Protein AF-A0A8I0L5Z3-F1 (afdb_monomer_lite)

Radius of gyration: 14.67 Å; chains: 1; bounding box: 37×34×39 Å

Foldseek 3Di:
DPPPPVPPPDWDQQVVLVVVQVVVLVVLCVVCPQQEEEAEAEPDRGDTDHHCPVVVVSVCCSPPVCPPDDGRRYHYWHWDDDPNDIDTDD

pLDDT: mean 89.01, std 14.94, range [36.66, 98.56]

Sequence (90 aa):
ANMNSLADRRVIPFEKEMEHVESYLYIEMLRKGDLLKVEYNLEITDFNIPPLTVQTLVENAVKHGMKGKEGVGIISIRTYLKNNTIYVIV

InterPro domains:
  IPR036890 Histidine kinase/HSP90-like ATPase superfamily [G3DSA:3.30.565.10] (15-90)
  IPR036890 Histidine kinase/HSP90-like ATPase superfamily [SSF55874] (12-90)
  IPR050640 Bacterial two-component sensor kinase systems [PTHR34220] (7-90)

Secondary structure (DSSP, 8-state):
----GGG----EEHHHHHHHHHHHHHHHHHHHGGGEEEEEEES---SEE-TTHHHHHHHHIIIIITTT--S-EEEEEEEEEETTEEEEE-

Organism: NCBI:txid611301

Structure (mmCIF, N/CA/C/O backbone):
data_AF-A0A8I0L5Z3-F1
#
_entry.id   AF-A0A8I0L5Z3-F1
#
loop_
_atom_site.group_PDB
_atom_site.id
_atom_site.type_symbol
_atom_site.label_atom_id
_atom_site.label_alt_id
_atom_site.label_comp_id
_atom_site.label_asym_id
_atom_site.label_entity_id
_atom_site.label_seq_id
_atom_site.pdbx_PDB_ins_code
_atom_site.Cartn_x
_atom_site.Cartn_y
_atom_site.Cartn_z
_atom_site.occupancy
_atom_site.B_iso_or_equiv
_atom_site.auth_seq_id
_atom_site.auth_comp_id
_atom_site.auth_asym_id
_atom_site.auth_atom_id
_atom_site.pdbx_PDB_model_num
ATOM 1 N N . ALA A 1 1 ? 10.561 -26.616 11.514 1.00 42.97 1 ALA A N 1
ATOM 2 C CA . ALA A 1 1 ? 9.604 -26.092 12.504 1.00 42.97 1 ALA A CA 1
ATOM 3 C C . ALA A 1 1 ? 9.628 -24.575 12.430 1.00 42.97 1 ALA A C 1
ATOM 5 O O . ALA A 1 1 ? 10.682 -24.012 12.674 1.00 42.97 1 ALA A O 1
ATOM 6 N N . ASN A 1 2 ? 8.540 -23.961 11.959 1.00 36.66 2 ASN A N 1
ATOM 7 C CA . ASN A 1 2 ? 8.058 -22.617 12.327 1.00 36.66 2 ASN A CA 1
ATOM 8 C C . ASN A 1 2 ? 6.893 -22.249 11.399 1.00 36.66 2 ASN A C 1
ATOM 10 O O . ASN A 1 2 ? 6.931 -21.290 10.643 1.00 36.66 2 ASN A O 1
ATOM 14 N N . MET A 1 3 ? 5.847 -23.073 11.472 1.00 51.69 3 MET A N 1
ATOM 15 C CA . MET A 1 3 ? 4.518 -22.813 10.916 1.00 51.69 3 MET A CA 1
ATOM 16 C C . MET A 1 3 ? 3.589 -22.348 12.059 1.00 51.69 3 MET A C 1
ATOM 18 O O . MET A 1 3 ? 2.445 -22.766 12.148 1.00 51.69 3 MET A O 1
ATOM 22 N N . ASN A 1 4 ? 4.120 -21.535 12.985 1.00 46.47 4 ASN A N 1
ATOM 23 C CA . ASN A 1 4 ? 3.399 -21.026 14.164 1.00 46.47 4 ASN A CA 1
ATOM 24 C C . ASN A 1 4 ? 3.013 -19.540 14.050 1.00 46.47 4 ASN A C 1
ATOM 26 O O . ASN A 1 4 ? 2.361 -19.020 14.948 1.00 46.47 4 ASN A O 1
ATOM 30 N N . SER A 1 5 ? 3.360 -18.842 12.963 1.00 47.62 5 SER A N 1
ATOM 31 C CA . SER A 1 5 ? 2.962 -17.436 12.768 1.00 47.62 5 SER A CA 1
ATOM 32 C C . SER A 1 5 ? 1.530 -17.260 12.246 1.00 47.62 5 SER A C 1
ATOM 34 O O . SER A 1 5 ? 1.009 -16.153 12.277 1.00 47.62 5 SER A O 1
ATOM 36 N N . LEU A 1 6 ? 0.854 -18.340 11.834 1.00 52.62 6 LEU A N 1
ATOM 37 C CA . LEU A 1 6 ? -0.549 -18.313 11.386 1.00 52.62 6 LEU A CA 1
ATOM 38 C C . LEU A 1 6 ? -1.553 -18.058 12.528 1.00 52.62 6 LEU A C 1
ATOM 40 O O . LEU A 1 6 ? -2.735 -17.847 12.270 1.00 52.62 6 LEU A O 1
ATOM 44 N N . ALA A 1 7 ? -1.103 -18.088 13.786 1.00 49.41 7 ALA A N 1
ATOM 45 C CA . ALA A 1 7 ? -1.952 -17.917 14.965 1.00 49.41 7 ALA A CA 1
ATOM 46 C C . ALA A 1 7 ? -1.853 -16.525 15.601 1.00 49.41 7 ALA A C 1
ATOM 48 O O . ALA A 1 7 ? -2.525 -16.263 16.601 1.00 49.41 7 ALA A O 1
ATOM 49 N N . ASP A 1 8 ? -1.041 -15.627 15.046 1.00 53.66 8 ASP A N 1
ATOM 50 C CA . ASP A 1 8 ? -0.932 -14.285 15.587 1.00 53.66 8 ASP A CA 1
ATOM 51 C C . ASP A 1 8 ? -1.969 -13.374 14.925 1.00 53.66 8 ASP A C 1
ATOM 53 O O . ASP A 1 8 ? -1.739 -12.783 13.874 1.00 53.66 8 ASP A O 1
ATOM 57 N N . ARG A 1 9 ? -3.151 -13.263 15.544 1.00 59.78 9 ARG A N 1
ATOM 58 C CA . ARG A 1 9 ? -4.236 -12.344 15.138 1.00 59.78 9 ARG A CA 1
ATOM 59 C C . ARG A 1 9 ? -3.875 -10.861 15.347 1.00 59.78 9 ARG A C 1
ATOM 61 O O . ARG A 1 9 ? -4.759 -10.030 15.551 1.00 59.78 9 ARG A O 1
ATOM 68 N N . ARG A 1 10 ? -2.587 -10.519 15.363 1.00 83.25 10 ARG A N 1
ATOM 69 C CA . ARG A 1 10 ? -2.106 -9.152 15.531 1.00 83.25 10 ARG A CA 1
ATOM 70 C C . ARG A 1 10 ? -2.288 -8.409 14.218 1.00 83.25 10 ARG A C 1
ATOM 72 O O . ARG A 1 10 ? -1.443 -8.454 13.334 1.00 83.25 10 ARG A O 1
ATOM 79 N N . VAL A 1 11 ? -3.437 -7.755 14.108 1.00 93.69 11 VAL A N 1
ATOM 80 C CA . VAL A 1 11 ? -3.668 -6.725 13.101 1.00 93.69 11 VAL A CA 1
ATOM 81 C C . VAL A 1 11 ? -2.793 -5.508 13.410 1.00 93.69 11 VAL A C 1
ATOM 83 O O . VAL A 1 11 ? -2.494 -5.227 14.573 1.00 93.69 11 VAL A O 1
ATOM 86 N N . ILE A 1 12 ? -2.373 -4.804 12.367 1.00 95.31 12 ILE A N 1
ATOM 87 C CA . ILE A 1 12 ? -1.625 -3.549 12.456 1.00 95.31 12 ILE A CA 1
ATOM 88 C C . ILE A 1 12 ? -2.452 -2.419 11.836 1.00 95.31 12 ILE A C 1
ATOM 90 O O . ILE A 1 12 ? -3.303 -2.712 10.990 1.00 95.31 12 ILE A O 1
ATOM 94 N N . PRO A 1 13 ? -2.209 -1.150 12.209 1.00 97.50 13 PRO A N 1
ATOM 95 C CA . PRO A 1 13 ? -2.801 -0.021 11.503 1.00 97.50 13 PRO A CA 1
ATOM 96 C C . PRO A 1 13 ? -2.474 -0.100 10.012 1.00 97.50 13 PRO A C 1
ATOM 98 O O . PRO A 1 13 ? -1.329 -0.378 9.649 1.00 97.50 13 PRO A O 1
ATOM 101 N N . PHE A 1 14 ? -3.464 0.145 9.155 1.00 97.81 14 PHE A N 1
ATOM 102 C CA . PHE A 1 14 ? -3.286 0.146 7.703 1.00 97.81 14 PHE A CA 1
ATOM 103 C C . PHE A 1 14 ? -2.178 1.109 7.267 1.00 97.81 14 PHE A C 1
ATOM 105 O O . PHE A 1 14 ? -1.391 0.774 6.391 1.00 97.81 14 PHE A O 1
ATOM 112 N N . GLU A 1 15 ? -2.044 2.251 7.938 1.00 97.69 15 GLU A N 1
ATOM 113 C CA . GLU A 1 15 ? -0.962 3.212 7.698 1.00 97.69 15 GLU A CA 1
ATOM 114 C C . GLU A 1 15 ? 0.425 2.574 7.850 1.00 97.69 15 GLU A C 1
ATOM 116 O O . GLU A 1 15 ? 1.291 2.772 7.005 1.00 97.69 15 GLU A O 1
ATOM 121 N N . LYS A 1 16 ? 0.612 1.706 8.851 1.00 97.25 16 LYS A N 1
ATOM 122 C CA . LYS A 1 16 ? 1.875 0.985 9.052 1.00 97.25 16 LYS A CA 1
ATOM 123 C C . LYS A 1 16 ? 2.138 -0.059 7.964 1.00 97.25 16 LYS A C 1
ATOM 125 O O . LYS A 1 16 ? 3.279 -0.258 7.559 1.00 97.25 16 LYS A O 1
ATOM 130 N N . GLU A 1 17 ? 1.098 -0.742 7.489 1.00 97.12 17 GLU A N 1
ATOM 131 C CA . GLU A 1 17 ? 1.219 -1.618 6.314 1.00 97.12 17 GLU A CA 1
ATOM 132 C C . GLU A 1 17 ? 1.605 -0.793 5.071 1.00 97.12 17 GLU A C 1
ATOM 134 O O . GLU A 1 17 ? 2.479 -1.203 4.304 1.00 97.12 17 GLU A O 1
ATOM 139 N N . MET A 1 18 ? 1.011 0.392 4.897 1.00 98.19 18 MET A N 1
ATOM 140 C CA . MET A 1 18 ? 1.308 1.288 3.779 1.00 98.19 18 MET A CA 1
ATOM 141 C C . MET A 1 18 ? 2.728 1.854 3.822 1.00 98.19 18 MET A C 1
ATOM 143 O O . MET A 1 18 ? 3.358 1.901 2.772 1.00 98.19 18 MET A O 1
ATOM 147 N N . GLU A 1 19 ? 3.292 2.169 4.992 1.00 98.06 19 GLU A N 1
ATOM 148 C CA . GLU A 1 19 ? 4.709 2.564 5.119 1.00 98.06 19 GLU A CA 1
ATOM 149 C C . GLU A 1 19 ? 5.655 1.515 4.498 1.00 98.06 19 GLU A C 1
ATOM 151 O O . GLU A 1 19 ? 6.624 1.847 3.801 1.00 98.06 19 GLU A O 1
ATOM 156 N N . HIS A 1 20 ? 5.368 0.227 4.715 1.00 97.38 20 HIS A N 1
ATOM 157 C CA . HIS A 1 20 ? 6.139 -0.874 4.136 1.00 97.38 20 HIS A CA 1
ATOM 158 C C . HIS A 1 20 ? 5.922 -0.994 2.621 1.00 97.38 20 HIS A C 1
ATOM 160 O O . HIS A 1 20 ? 6.889 -1.152 1.868 1.00 97.38 20 HIS A O 1
ATOM 166 N N . VAL A 1 21 ? 4.672 -0.874 2.168 1.00 98.06 21 VAL A N 1
ATOM 167 C CA . VAL A 1 21 ? 4.295 -0.902 0.746 1.00 98.06 21 VAL A CA 1
ATOM 168 C C . VAL A 1 21 ? 4.950 0.238 -0.033 1.00 98.06 21 VAL A C 1
ATOM 170 O O . VAL A 1 21 ? 5.541 0.001 -1.086 1.00 98.06 21 VAL A O 1
ATOM 173 N N . GLU A 1 22 ? 4.887 1.460 0.488 1.00 97.94 22 GLU A N 1
ATOM 174 C CA . GLU A 1 22 ? 5.468 2.656 -0.122 1.00 97.94 22 GLU A CA 1
ATOM 175 C C . GLU A 1 22 ? 6.989 2.539 -0.222 1.00 97.94 22 GLU A C 1
ATOM 177 O O . GLU A 1 22 ? 7.559 2.800 -1.282 1.00 97.94 22 GLU A O 1
ATOM 182 N N . SER A 1 23 ? 7.646 2.055 0.838 1.00 97.88 23 SER A N 1
ATOM 183 C CA . SER A 1 23 ? 9.094 1.806 0.840 1.00 97.88 23 SER A CA 1
ATOM 184 C C . SER A 1 23 ? 9.505 0.797 -0.238 1.00 97.88 23 SER A C 1
ATOM 186 O O . SER A 1 23 ? 10.481 1.009 -0.962 1.00 97.88 23 SER A O 1
ATOM 188 N N . TYR A 1 24 ? 8.750 -0.297 -0.377 1.00 97.12 24 TYR A N 1
ATOM 189 C CA . TYR A 1 24 ? 8.977 -1.297 -1.419 1.00 97.12 24 TYR A CA 1
ATOM 190 C C . TYR A 1 24 ? 8.781 -0.713 -2.825 1.00 97.12 24 TYR A C 1
ATOM 192 O O . TYR A 1 24 ? 9.653 -0.857 -3.689 1.00 97.12 24 TYR A O 1
ATOM 200 N N . LEU A 1 25 ? 7.658 -0.027 -3.052 1.00 96.38 25 LEU A N 1
ATOM 201 C CA . LEU A 1 25 ? 7.323 0.567 -4.343 1.00 96.38 25 LEU A CA 1
ATOM 202 C C . LEU A 1 25 ? 8.325 1.643 -4.754 1.00 96.38 25 LEU A C 1
ATOM 204 O O . LEU A 1 25 ? 8.711 1.679 -5.919 1.00 96.38 25 LEU A O 1
ATOM 208 N N . TYR A 1 26 ? 8.816 2.448 -3.813 1.00 96.44 26 TYR A N 1
ATOM 209 C CA . TYR A 1 26 ? 9.859 3.436 -4.068 1.00 96.44 26 TYR A CA 1
ATOM 210 C C . TYR A 1 26 ? 11.135 2.790 -4.629 1.00 96.44 26 TYR A C 1
ATOM 212 O O . TYR A 1 26 ? 11.655 3.220 -5.661 1.00 96.44 26 TYR A O 1
ATOM 220 N N . ILE A 1 27 ? 11.609 1.701 -4.012 1.00 96.44 27 ILE A N 1
ATOM 221 C CA . ILE A 1 27 ? 12.782 0.956 -4.498 1.00 96.44 27 ILE A CA 1
ATOM 222 C C . ILE A 1 27 ? 12.517 0.368 -5.890 1.00 96.44 27 ILE A C 1
ATOM 224 O O . ILE A 1 27 ? 13.383 0.411 -6.767 1.00 96.44 27 ILE A O 1
ATOM 228 N N . GLU A 1 28 ? 11.330 -0.189 -6.121 1.00 95.25 28 GLU A N 1
ATOM 229 C CA . GLU A 1 28 ? 10.986 -0.784 -7.414 1.00 95.25 28 GLU A CA 1
ATOM 230 C C . GLU A 1 28 ? 10.817 0.259 -8.525 1.00 95.25 28 GLU A C 1
ATOM 232 O O . GLU A 1 28 ? 11.232 -0.003 -9.656 1.00 95.25 28 GLU A O 1
ATOM 237 N N . MET A 1 29 ? 10.299 1.449 -8.210 1.00 93.62 29 MET A N 1
ATOM 238 C CA . MET A 1 29 ? 10.243 2.588 -9.130 1.00 93.62 29 MET A CA 1
ATOM 239 C C . MET A 1 29 ? 11.648 3.042 -9.527 1.00 93.62 29 MET A C 1
ATOM 241 O O . MET A 1 29 ? 11.913 3.203 -10.714 1.00 93.62 29 MET A O 1
ATOM 245 N N . LEU A 1 30 ? 12.592 3.142 -8.583 1.00 94.56 30 LEU A N 1
ATOM 246 C CA . LEU A 1 30 ? 13.991 3.458 -8.908 1.00 94.56 30 LEU A CA 1
ATOM 247 C C . LEU A 1 30 ? 14.625 2.420 -9.848 1.00 94.56 30 LEU A C 1
ATOM 249 O O . LEU A 1 30 ? 15.407 2.769 -10.728 1.00 94.56 30 LEU A O 1
ATOM 253 N N . ARG A 1 31 ? 14.286 1.138 -9.679 1.00 92.62 31 ARG A N 1
ATOM 254 C CA . ARG A 1 31 ? 14.832 0.043 -10.499 1.00 92.62 31 ARG A CA 1
ATOM 255 C C . ARG A 1 31 ? 14.205 -0.043 -11.889 1.00 92.62 31 ARG A C 1
ATOM 257 O O . ARG A 1 31 ? 14.874 -0.492 -12.816 1.00 92.62 31 ARG A O 1
ATOM 264 N N . LYS A 1 32 ? 12.926 0.315 -12.025 1.00 89.00 32 LYS A N 1
ATOM 265 C CA . LYS A 1 32 ? 12.162 0.234 -13.284 1.00 89.00 32 LYS A CA 1
ATOM 266 C C . LYS A 1 32 ? 12.097 1.563 -14.040 1.00 89.00 32 LYS A C 1
ATOM 268 O O . LYS A 1 32 ? 11.708 1.561 -15.206 1.00 89.00 32 LYS A O 1
ATOM 273 N N . GLY A 1 33 ? 12.493 2.667 -13.408 1.00 87.62 33 GLY A N 1
ATOM 274 C CA . GLY A 1 33 ? 12.402 4.011 -13.970 1.00 87.62 33 GLY A CA 1
ATOM 275 C C . GLY A 1 33 ? 10.961 4.366 -14.334 1.00 87.62 33 GLY A C 1
ATOM 276 O O . GLY A 1 33 ? 10.019 4.006 -13.629 1.00 87.62 33 GLY A O 1
ATOM 277 N N . ASP A 1 34 ? 10.783 4.998 -15.491 1.00 86.19 34 ASP A N 1
ATOM 278 C CA . ASP A 1 34 ? 9.480 5.479 -15.972 1.00 86.19 34 ASP A CA 1
ATOM 279 C C . ASP A 1 34 ? 8.497 4.365 -16.384 1.00 86.19 34 ASP 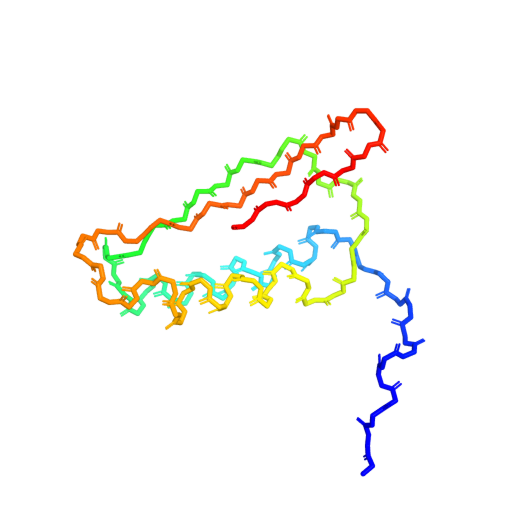A C 1
ATOM 281 O O . ASP A 1 34 ? 7.369 4.647 -16.795 1.00 86.19 34 ASP A O 1
ATOM 285 N N . LEU A 1 35 ? 8.900 3.093 -16.279 1.00 89.00 35 LEU A N 1
ATOM 286 C CA . LEU A 1 35 ? 8.066 1.934 -16.613 1.00 89.00 35 LEU A CA 1
ATOM 287 C C . LEU A 1 35 ? 7.112 1.521 -15.485 1.00 89.00 35 LEU A C 1
ATOM 289 O O . LEU A 1 35 ? 6.261 0.659 -15.709 1.00 89.00 35 LEU A O 1
ATOM 293 N N . LEU A 1 36 ? 7.234 2.117 -14.295 1.00 91.31 36 LEU A N 1
ATOM 294 C CA . LEU A 1 36 ? 6.352 1.865 -13.158 1.00 91.31 36 LEU A CA 1
ATOM 295 C C . LEU A 1 36 ? 5.805 3.175 -12.589 1.00 91.31 36 LEU A C 1
ATOM 297 O O . LEU A 1 36 ? 6.559 4.051 -12.174 1.00 91.31 36 LEU A O 1
ATOM 301 N N . LYS A 1 37 ? 4.480 3.269 -12.507 1.00 92.88 37 LYS A N 1
ATOM 302 C CA . LYS A 1 37 ? 3.754 4.330 -11.809 1.00 92.88 37 LYS A CA 1
ATOM 303 C C . LYS A 1 37 ? 2.912 3.743 -10.690 1.00 92.88 37 LYS A C 1
ATOM 305 O O . LYS A 1 37 ? 2.436 2.610 -10.780 1.00 92.88 37 LYS A O 1
ATOM 310 N N . VAL A 1 38 ? 2.712 4.543 -9.654 1.00 95.31 38 VAL A N 1
ATOM 311 C CA . VAL A 1 38 ? 1.879 4.184 -8.512 1.00 95.31 38 VAL A CA 1
ATOM 312 C C . VAL A 1 38 ? 0.841 5.272 -8.299 1.00 95.31 38 VAL A C 1
ATOM 314 O O . VAL A 1 38 ? 1.166 6.457 -8.320 1.00 95.31 38 VAL A O 1
ATOM 317 N N . GLU A 1 39 ? -0.402 4.856 -8.102 1.00 97.12 39 GLU A N 1
ATOM 318 C CA . GLU A 1 39 ? -1.538 5.728 -7.837 1.00 97.12 39 GLU A CA 1
ATOM 319 C C . GLU A 1 39 ? -2.224 5.302 -6.541 1.00 97.12 39 GLU A C 1
ATOM 321 O O . GLU A 1 39 ? -2.586 4.137 -6.372 1.00 97.12 39 GLU A O 1
ATOM 326 N N . TYR A 1 40 ? -2.453 6.261 -5.649 1.00 97.62 40 TYR A N 1
ATOM 327 C CA . TYR A 1 40 ? -3.137 6.041 -4.381 1.00 97.62 40 TYR A CA 1
ATOM 328 C C . TYR A 1 40 ? -4.481 6.774 -4.388 1.00 97.62 40 TYR A C 1
ATOM 330 O O . TYR A 1 40 ? -4.541 7.968 -4.675 1.00 97.62 40 TYR A O 1
ATOM 338 N N . ASN A 1 41 ? -5.559 6.064 -4.063 1.00 98.12 41 ASN A N 1
ATOM 339 C CA . ASN A 1 41 ? -6.873 6.644 -3.787 1.00 98.12 41 ASN A CA 1
ATOM 340 C C . ASN A 1 41 ? -7.386 6.086 -2.455 1.00 98.12 41 ASN A C 1
ATOM 342 O O . ASN A 1 41 ? -8.094 5.081 -2.417 1.00 98.12 41 ASN A O 1
ATOM 346 N N . LEU A 1 42 ? -6.944 6.702 -1.361 1.00 97.50 42 LEU A N 1
ATOM 347 C CA . LEU A 1 42 ? -7.163 6.206 -0.007 1.00 97.50 42 LEU A CA 1
ATOM 348 C C . LEU A 1 42 ? -8.216 7.059 0.711 1.00 97.50 42 LEU A C 1
ATOM 350 O O . LEU A 1 42 ? -7.874 7.973 1.455 1.00 97.50 42 LEU A O 1
ATOM 354 N N . GLU A 1 43 ? -9.502 6.790 0.479 1.00 98.06 43 GLU A N 1
ATOM 355 C CA . GLU A 1 43 ? -10.596 7.544 1.116 1.00 98.06 43 GLU A CA 1
ATOM 356 C C . GLU A 1 43 ? -10.723 7.236 2.618 1.00 98.06 43 GLU A C 1
ATOM 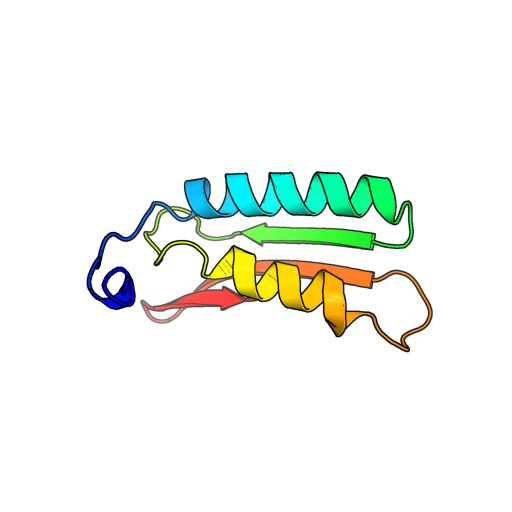358 O O . GLU A 1 43 ? -11.255 8.044 3.378 1.00 98.06 43 GLU A O 1
ATOM 363 N N . ILE A 1 44 ? -10.237 6.070 3.055 1.00 96.75 44 ILE A N 1
ATOM 364 C CA . ILE A 1 44 ? -10.196 5.661 4.463 1.00 96.75 44 ILE A CA 1
ATOM 365 C C . ILE A 1 44 ? -8.854 5.001 4.786 1.00 96.75 44 ILE A C 1
ATOM 367 O O . ILE A 1 44 ? -8.406 4.123 4.051 1.00 96.75 44 ILE A O 1
ATOM 371 N N . THR A 1 45 ? -8.221 5.395 5.889 1.00 97.19 45 THR A N 1
ATOM 372 C CA . THR A 1 45 ? -6.943 4.821 6.358 1.00 97.19 45 THR A CA 1
ATOM 373 C C . THR A 1 45 ? -6.990 4.356 7.813 1.00 97.19 45 THR A C 1
ATOM 375 O O . THR A 1 45 ? -6.201 3.497 8.199 1.00 97.19 45 THR A O 1
ATOM 378 N N . ASP A 1 46 ? -7.945 4.858 8.602 1.00 96.94 46 ASP A N 1
ATOM 379 C CA . ASP A 1 46 ? -8.105 4.527 10.022 1.00 96.94 46 ASP A CA 1
ATOM 380 C C . ASP A 1 46 ? -8.815 3.178 10.214 1.00 96.94 46 ASP A C 1
ATOM 382 O O . ASP A 1 46 ? -10.010 3.083 10.501 1.00 96.94 46 ASP A O 1
ATOM 386 N N . PHE A 1 47 ? -8.075 2.101 9.965 1.00 97.00 47 PHE A N 1
ATOM 387 C CA . PHE A 1 47 ? -8.493 0.737 10.255 1.00 97.00 47 PHE A CA 1
ATOM 388 C C . PHE A 1 47 ? -7.284 -0.173 10.450 1.00 97.00 47 PHE A C 1
ATOM 390 O O . PHE A 1 47 ? -6.158 0.153 10.076 1.00 97.00 47 PHE A O 1
ATOM 397 N N . ASN A 1 48 ? -7.529 -1.350 11.025 1.00 96.69 48 ASN A N 1
ATOM 398 C CA . ASN A 1 48 ? -6.500 -2.364 11.197 1.00 96.69 48 ASN A CA 1
ATOM 399 C C . ASN A 1 48 ? -6.649 -3.487 10.164 1.00 96.69 48 ASN A C 1
ATOM 401 O O . ASN A 1 48 ? -7.761 -3.916 9.853 1.00 96.69 48 ASN A O 1
ATOM 405 N N . ILE A 1 49 ? -5.522 -4.004 9.681 1.00 95.69 49 ILE A N 1
ATOM 406 C CA . ILE A 1 49 ? -5.442 -5.089 8.698 1.00 95.69 49 ILE A CA 1
ATOM 407 C C . ILE A 1 49 ? -4.416 -6.135 9.156 1.00 95.69 49 ILE A C 1
ATOM 409 O O . ILE A 1 49 ? -3.487 -5.795 9.898 1.00 95.69 49 ILE A O 1
ATOM 413 N N . PRO A 1 50 ? -4.546 -7.417 8.768 1.00 95.00 50 PRO A N 1
ATOM 414 C CA . PRO A 1 50 ? -3.460 -8.361 8.969 1.00 95.00 50 PRO A CA 1
ATOM 415 C C . PRO A 1 50 ? -2.186 -7.867 8.264 1.00 95.00 50 PRO A C 1
ATOM 417 O O . PRO A 1 50 ? -2.269 -7.385 7.129 1.00 95.00 50 PRO A O 1
ATOM 420 N N . PRO A 1 51 ? -1.016 -7.983 8.906 1.00 93.25 51 PRO A N 1
ATOM 421 C CA . PRO A 1 51 ? 0.242 -7.581 8.292 1.00 93.25 51 PRO A CA 1
ATOM 422 C C . PRO A 1 51 ? 0.501 -8.375 7.008 1.00 93.25 51 PRO A C 1
ATOM 424 O O . PRO A 1 51 ? 0.067 -9.524 6.884 1.00 93.25 51 PRO A O 1
ATOM 427 N N . LEU A 1 52 ? 1.245 -7.776 6.079 1.00 93.81 52 LEU A N 1
ATOM 428 C CA . LEU A 1 52 ? 1.606 -8.332 4.770 1.00 93.81 52 LEU A CA 1
ATOM 429 C C . LEU A 1 52 ? 0.426 -8.532 3.805 1.00 93.81 52 LEU A C 1
ATOM 431 O O . LEU A 1 52 ? 0.603 -9.154 2.754 1.00 93.81 52 LEU A O 1
ATOM 435 N N . THR A 1 53 ? -0.770 -8.026 4.119 1.00 94.81 53 THR A N 1
ATOM 436 C CA . THR A 1 53 ? -1.941 -8.171 3.241 1.00 94.81 53 THR A CA 1
ATOM 437 C C . THR A 1 53 ? -1.776 -7.365 1.955 1.00 94.81 53 THR A C 1
ATOM 439 O O . THR A 1 53 ? -1.872 -7.923 0.861 1.00 94.81 53 THR A O 1
ATOM 442 N N . VAL A 1 54 ? -1.508 -6.062 2.068 1.00 97.25 54 VAL A N 1
ATOM 443 C CA . VAL A 1 54 ? -1.352 -5.181 0.900 1.00 97.25 54 VAL A CA 1
ATOM 444 C C . VAL A 1 54 ? -0.000 -5.444 0.259 1.00 97.25 54 VAL A C 1
ATOM 446 O O . VAL A 1 54 ? 0.084 -5.572 -0.962 1.00 97.25 54 VAL A O 1
ATOM 449 N N . GLN A 1 55 ? 1.040 -5.622 1.078 1.00 97.31 55 GLN A N 1
ATOM 450 C CA . GLN A 1 55 ? 2.388 -5.881 0.593 1.00 97.31 55 GLN A CA 1
ATOM 451 C C . GLN A 1 55 ? 2.443 -7.112 -0.318 1.00 97.31 55 GLN A C 1
ATOM 453 O O . GLN A 1 55 ? 2.991 -7.025 -1.415 1.00 97.31 55 GLN A O 1
ATOM 458 N N . THR A 1 56 ? 1.820 -8.233 0.063 1.00 95.56 56 THR A N 1
ATOM 459 C CA . THR A 1 56 ? 1.836 -9.450 -0.769 1.00 95.56 56 THR A CA 1
ATOM 460 C C . THR A 1 56 ? 1.157 -9.228 -2.125 1.00 95.56 56 THR A C 1
ATOM 462 O O . THR A 1 56 ? 1.651 -9.696 -3.153 1.00 95.56 56 THR A O 1
ATOM 465 N N . LEU A 1 57 ? 0.038 -8.496 -2.158 1.00 96.44 57 LEU A N 1
ATOM 466 C CA . LEU A 1 57 ? -0.674 -8.187 -3.402 1.00 96.44 57 LEU A CA 1
ATOM 467 C C . LEU A 1 57 ? 0.145 -7.256 -4.302 1.00 96.44 57 LEU A C 1
ATOM 469 O O . LEU A 1 57 ? 0.298 -7.531 -5.493 1.00 96.44 57 LEU A O 1
ATOM 473 N N . VAL A 1 58 ? 0.730 -6.208 -3.723 1.00 96.94 58 VAL A N 1
ATOM 474 C CA . VAL A 1 58 ? 1.576 -5.244 -4.436 1.00 96.94 58 VAL A CA 1
ATOM 475 C C . VAL A 1 58 ? 2.830 -5.917 -4.991 1.00 96.94 58 VAL A C 1
ATOM 477 O O . VAL A 1 58 ? 3.154 -5.743 -6.166 1.00 96.94 58 VAL A O 1
ATOM 480 N N . GLU A 1 59 ? 3.516 -6.738 -4.194 1.00 95.12 59 GLU A N 1
ATOM 481 C CA . GLU A 1 59 ? 4.682 -7.499 -4.650 1.00 95.12 59 GLU A CA 1
ATOM 482 C C . GLU A 1 59 ? 4.330 -8.407 -5.831 1.00 95.12 59 GLU A C 1
ATOM 484 O O . GLU A 1 59 ? 5.084 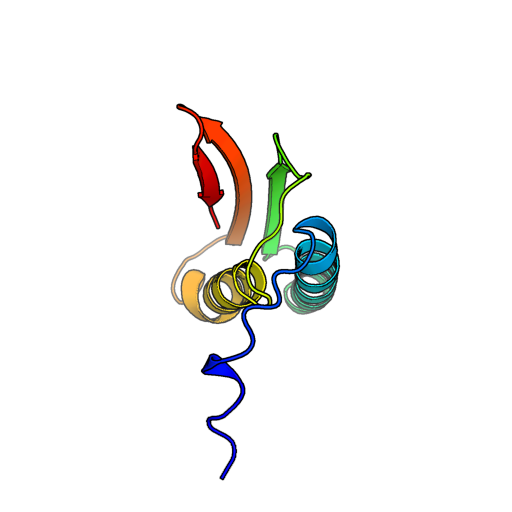-8.492 -6.804 1.00 95.12 59 GLU A O 1
ATOM 489 N N . ASN A 1 60 ? 3.169 -9.062 -5.777 1.00 94.06 60 ASN A N 1
ATOM 490 C CA . ASN A 1 60 ? 2.693 -9.892 -6.876 1.00 94.06 60 ASN A CA 1
ATOM 491 C C . ASN A 1 60 ? 2.387 -9.055 -8.128 1.00 94.06 60 ASN A C 1
ATOM 493 O O . ASN A 1 60 ? 2.763 -9.457 -9.234 1.00 94.06 60 ASN A O 1
ATOM 497 N N . ALA A 1 61 ? 1.780 -7.875 -7.974 1.00 93.62 61 ALA A N 1
ATOM 498 C CA . ALA A 1 61 ? 1.509 -6.957 -9.078 1.00 93.62 61 ALA A CA 1
ATOM 499 C C . ALA A 1 61 ? 2.804 -6.462 -9.750 1.00 93.62 61 ALA A C 1
ATOM 501 O O . ALA A 1 61 ? 2.911 -6.526 -10.977 1.00 93.62 61 ALA A O 1
ATOM 502 N N . VAL A 1 62 ? 3.824 -6.069 -8.974 1.00 92.25 62 VAL A N 1
ATOM 503 C CA . VAL A 1 62 ? 5.139 -5.658 -9.508 1.00 92.25 62 VAL A CA 1
ATOM 504 C C . VAL A 1 62 ? 5.855 -6.820 -10.200 1.00 92.25 62 VAL A C 1
ATOM 506 O O . VAL A 1 62 ? 6.381 -6.661 -11.303 1.00 92.25 62 VAL A O 1
ATOM 509 N N . LYS A 1 63 ? 5.921 -7.993 -9.556 1.00 90.00 63 LYS A N 1
ATOM 510 C CA . LYS A 1 63 ? 6.725 -9.128 -10.044 1.00 90.00 63 LYS A CA 1
ATOM 511 C C . LYS A 1 63 ? 6.082 -9.836 -11.234 1.00 90.00 63 LYS A C 1
ATOM 513 O O . LYS A 1 63 ? 6.796 -10.317 -12.117 1.00 90.00 63 LYS A O 1
ATOM 518 N N . HIS A 1 64 ? 4.755 -9.945 -11.247 1.00 86.75 64 HIS A N 1
ATOM 519 C CA . HIS A 1 64 ? 4.024 -10.795 -12.189 1.00 86.75 64 HIS A CA 1
ATOM 520 C C . HIS A 1 64 ? 2.989 -10.035 -13.020 1.00 86.75 64 HIS A C 1
ATOM 522 O O . HIS A 1 64 ? 2.793 -10.391 -14.180 1.00 86.75 64 HIS A O 1
ATOM 528 N N . GLY A 1 65 ? 2.369 -8.981 -12.481 1.00 81.06 65 GLY A N 1
ATOM 529 C CA . GLY A 1 65 ? 1.260 -8.264 -13.129 1.00 81.06 65 GLY A CA 1
ATOM 530 C C . GLY A 1 65 ? 1.625 -7.528 -14.425 1.00 81.06 65 GLY A C 1
ATOM 531 O O . GLY A 1 65 ? 0.748 -7.264 -15.252 1.00 81.06 65 GLY A O 1
ATOM 532 N N . MET A 1 66 ? 2.914 -7.241 -14.628 1.00 74.56 66 MET A N 1
ATOM 533 C CA . MET A 1 66 ? 3.440 -6.522 -15.800 1.00 74.56 66 MET A CA 1
ATOM 534 C C . MET A 1 66 ? 4.134 -7.438 -16.819 1.00 74.56 66 MET A C 1
ATOM 536 O O . MET A 1 66 ? 4.620 -6.963 -17.844 1.00 74.56 66 MET A O 1
ATOM 540 N N . LYS A 1 67 ? 4.207 -8.755 -16.575 1.00 75.75 67 LYS A N 1
ATOM 541 C CA . LYS A 1 67 ? 4.864 -9.673 -17.517 1.00 75.75 67 LYS A CA 1
ATOM 542 C C . LYS A 1 67 ? 4.081 -9.744 -18.830 1.00 75.75 67 LYS A C 1
ATOM 544 O O . LYS A 1 67 ? 2.903 -10.088 -18.830 1.00 75.75 67 LYS A O 1
ATOM 549 N N . GLY A 1 68 ? 4.757 -9.463 -19.945 1.00 66.44 68 GLY A N 1
ATOM 550 C CA . GLY A 1 68 ? 4.189 -9.582 -21.293 1.00 66.44 68 GLY A CA 1
ATOM 551 C C . GLY A 1 68 ? 3.239 -8.453 -21.704 1.00 66.44 68 GLY A C 1
ATOM 552 O O . GLY A 1 68 ? 2.574 -8.587 -22.726 1.00 66.44 68 GLY A O 1
ATOM 553 N N . LYS A 1 69 ? 3.161 -7.360 -20.934 1.00 71.00 69 LYS A N 1
ATOM 554 C CA . LYS A 1 69 ? 2.413 -6.154 -21.309 1.00 71.00 69 LYS A CA 1
ATOM 555 C C . LYS A 1 69 ? 3.373 -5.073 -21.795 1.00 71.00 69 LYS A C 1
ATOM 557 O O . LYS A 1 69 ? 4.396 -4.832 -21.161 1.00 71.00 69 LYS A O 1
ATOM 562 N N . GLU A 1 70 ? 3.033 -4.430 -22.906 1.00 73.12 70 GLU A N 1
ATOM 563 C CA . GLU A 1 70 ? 3.748 -3.253 -23.403 1.00 73.12 70 GLU A CA 1
ATOM 564 C C . GLU A 1 70 ? 3.249 -1.983 -22.696 1.00 73.12 70 GLU A C 1
ATOM 566 O O . GLU A 1 70 ? 2.065 -1.866 -22.371 1.00 73.12 70 GLU A O 1
ATOM 571 N N . GLY A 1 71 ? 4.151 -1.024 -22.475 1.00 81.69 71 GLY A N 1
ATOM 572 C CA . GLY A 1 71 ? 3.838 0.275 -21.876 1.00 81.69 71 GLY A CA 1
ATOM 573 C C . GLY A 1 71 ? 4.172 0.398 -20.386 1.00 81.69 71 GLY A C 1
ATOM 574 O O . GLY A 1 71 ? 4.850 -0.442 -19.799 1.00 81.69 71 GLY A O 1
ATOM 575 N N . VAL A 1 72 ? 3.722 1.504 -19.790 1.00 85.19 72 VAL A N 1
ATOM 576 C CA . VAL A 1 72 ? 3.957 1.830 -18.376 1.00 85.19 72 VAL A CA 1
ATOM 577 C C . VAL A 1 72 ? 3.000 1.026 -17.498 1.00 85.19 72 VAL A C 1
ATOM 579 O O . VAL A 1 72 ? 1.783 1.109 -17.663 1.00 85.19 72 VAL A O 1
ATOM 582 N N . GLY A 1 73 ? 3.540 0.267 -16.545 1.00 90.00 73 GLY A N 1
ATOM 583 C CA . GLY A 1 73 ? 2.749 -0.424 -15.533 1.00 90.00 73 GLY A CA 1
ATOM 584 C C . GLY A 1 73 ? 2.233 0.556 -14.484 1.00 90.00 73 GLY A C 1
ATOM 585 O O . GLY A 1 73 ? 3.000 1.365 -13.968 1.00 90.00 73 GLY A O 1
ATOM 586 N N . ILE A 1 74 ? 0.945 0.475 -14.153 1.00 93.62 74 ILE A N 1
ATOM 587 C CA . ILE A 1 74 ? 0.327 1.280 -13.094 1.00 93.62 74 ILE A CA 1
ATOM 588 C C . ILE A 1 74 ? -0.132 0.338 -11.984 1.00 93.62 74 ILE A C 1
ATOM 590 O O . ILE A 1 74 ? -0.906 -0.585 -12.239 1.00 93.62 74 ILE A O 1
ATOM 594 N N . ILE A 1 75 ? 0.341 0.576 -10.764 1.00 95.06 75 ILE A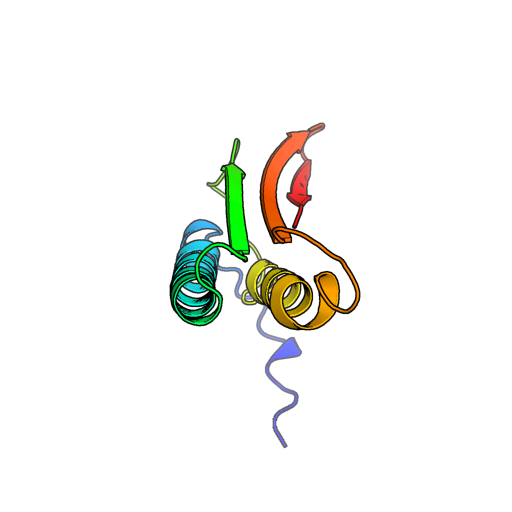 N 1
ATOM 595 C CA . ILE A 1 75 ? -0.184 -0.051 -9.547 1.00 95.06 75 ILE A CA 1
ATOM 596 C C . ILE A 1 75 ? -1.134 0.945 -8.896 1.00 95.06 75 ILE A C 1
ATOM 598 O O . ILE A 1 75 ? -0.726 2.065 -8.597 1.00 95.06 75 ILE A O 1
ATOM 602 N N . SER A 1 76 ? -2.392 0.553 -8.695 1.00 96.88 76 SER A N 1
ATOM 603 C CA . SER A 1 76 ? -3.407 1.416 -8.088 1.00 96.88 76 SER A CA 1
ATOM 604 C C . SER A 1 76 ? -3.851 0.825 -6.761 1.00 96.88 76 SER A C 1
ATOM 606 O O . SER A 1 76 ? -4.434 -0.250 -6.738 1.00 96.88 76 SER A O 1
ATOM 608 N N . ILE A 1 77 ? -3.611 1.540 -5.666 1.00 98.12 77 ILE A N 1
ATOM 609 C CA . ILE A 1 77 ? -4.055 1.127 -4.334 1.00 98.12 77 ILE A CA 1
ATOM 610 C C . ILE A 1 77 ? -5.225 2.009 -3.936 1.00 98.12 77 ILE A C 1
ATOM 612 O O . ILE A 1 77 ? -5.115 3.239 -3.940 1.00 98.12 77 ILE A O 1
ATOM 616 N N . ARG A 1 78 ? -6.361 1.387 -3.620 1.00 98.50 78 ARG A N 1
ATOM 617 C CA . ARG A 1 78 ? -7.592 2.100 -3.281 1.00 98.50 78 ARG A CA 1
ATOM 618 C C . ARG A 1 78 ? -8.222 1.587 -2.004 1.00 98.50 78 ARG A C 1
ATOM 620 O O . ARG A 1 78 ? -8.347 0.376 -1.826 1.00 98.50 78 ARG A O 1
ATOM 627 N N . THR A 1 79 ? -8.695 2.504 -1.172 1.00 98.56 79 THR A N 1
ATOM 628 C CA . THR A 1 79 ? -9.494 2.177 0.008 1.00 98.56 79 THR A CA 1
ATOM 629 C C . THR A 1 79 ? -10.738 3.041 0.079 1.00 98.56 79 THR A C 1
ATOM 631 O O . THR A 1 79 ? -10.685 4.235 -0.192 1.00 98.56 79 THR A O 1
ATOM 634 N N . TYR A 1 80 ? -11.872 2.433 0.426 1.00 98.38 80 TYR A N 1
ATOM 635 C CA . TYR A 1 80 ? -13.129 3.154 0.638 1.00 98.38 80 TYR A CA 1
ATOM 636 C C . TYR A 1 80 ? -14.066 2.382 1.570 1.00 98.38 80 TYR A C 1
ATOM 638 O O . TYR A 1 80 ? -13.974 1.159 1.709 1.00 98.38 80 TYR A O 1
ATOM 646 N N . LEU A 1 81 ? -14.999 3.099 2.196 1.00 97.69 81 LEU A N 1
ATOM 647 C CA . LEU A 1 81 ? -16.050 2.530 3.038 1.00 97.69 81 LEU A CA 1
ATOM 648 C C . LEU A 1 81 ? -17.362 2.457 2.251 1.00 97.69 81 LEU A C 1
ATOM 650 O O . LEU A 1 81 ? -17.860 3.464 1.754 1.00 97.69 81 LEU A O 1
ATOM 654 N N . LYS A 1 82 ? -17.972 1.273 2.176 1.00 97.62 82 LYS A N 1
ATOM 655 C CA . LYS A 1 82 ? -19.303 1.096 1.580 1.00 97.62 82 LYS A CA 1
ATOM 656 C C . LYS A 1 82 ? -20.099 0.070 2.369 1.00 97.62 82 LYS A C 1
ATOM 658 O O . LYS A 1 82 ? -19.612 -1.023 2.628 1.00 97.62 82 LYS A O 1
ATOM 663 N N . ASN A 1 83 ? -21.336 0.411 2.736 1.00 97.00 83 ASN A N 1
ATOM 664 C CA . ASN A 1 83 ? -22.239 -0.469 3.492 1.00 97.00 83 ASN A CA 1
ATOM 665 C C . ASN A 1 83 ? -21.568 -1.079 4.741 1.00 97.00 83 ASN A C 1
ATOM 667 O O . ASN A 1 83 ? -21.629 -2.287 4.960 1.00 97.00 83 ASN A O 1
ATOM 671 N N . ASN A 1 84 ? -20.880 -0.244 5.528 1.00 95.25 84 ASN A N 1
ATOM 672 C CA . ASN A 1 84 ? -20.163 -0.653 6.743 1.00 95.25 84 ASN A CA 1
ATOM 673 C C . ASN A 1 84 ? -19.041 -1.693 6.515 1.00 95.25 84 ASN A C 1
ATOM 675 O O . ASN A 1 84 ? -18.621 -2.370 7.451 1.00 95.25 84 ASN A O 1
ATOM 679 N N . THR A 1 85 ? -18.567 -1.826 5.274 1.00 97.12 85 THR A N 1
ATOM 680 C CA . THR A 1 85 ? -17.447 -2.686 4.882 1.00 97.12 85 THR A CA 1
ATOM 681 C C . THR A 1 85 ? -16.338 -1.822 4.297 1.00 97.12 85 THR A C 1
ATOM 683 O O . THR A 1 85 ? -16.593 -0.986 3.426 1.00 97.12 85 THR A O 1
ATOM 686 N N . ILE A 1 86 ? -15.113 -2.022 4.778 1.00 97.81 86 ILE A N 1
ATOM 687 C CA . ILE A 1 86 ? -13.923 -1.385 4.215 1.00 97.81 86 ILE A CA 1
ATOM 688 C C . ILE A 1 86 ? -13.442 -2.239 3.049 1.00 97.81 86 ILE A C 1
ATOM 690 O O . ILE A 1 86 ? -13.216 -3.441 3.194 1.00 97.81 86 ILE A O 1
ATOM 694 N N . TYR A 1 87 ? -13.293 -1.608 1.895 1.00 97.81 87 TYR A N 1
ATOM 695 C CA . TYR A 1 87 ? -12.716 -2.212 0.708 1.00 97.81 87 TYR A CA 1
ATOM 696 C C . TYR A 1 87 ? -11.266 -1.773 0.591 1.00 97.81 87 TYR A C 1
ATOM 698 O O . TYR A 1 87 ? -10.970 -0.589 0.721 1.00 97.81 87 TYR A O 1
ATOM 706 N N . VAL A 1 88 ? -10.385 -2.732 0.319 1.00 97.94 88 VAL A N 1
ATOM 707 C CA . VAL A 1 88 ? -8.980 -2.505 -0.025 1.00 97.94 88 VAL A CA 1
ATOM 708 C C . VAL A 1 88 ? -8.744 -3.181 -1.370 1.00 97.94 88 VAL A C 1
ATOM 710 O O . VAL A 1 88 ? -9.004 -4.376 -1.513 1.00 97.94 88 VAL A O 1
ATOM 713 N N . ILE A 1 89 ? -8.323 -2.410 -2.367 1.00 97.19 89 ILE A N 1
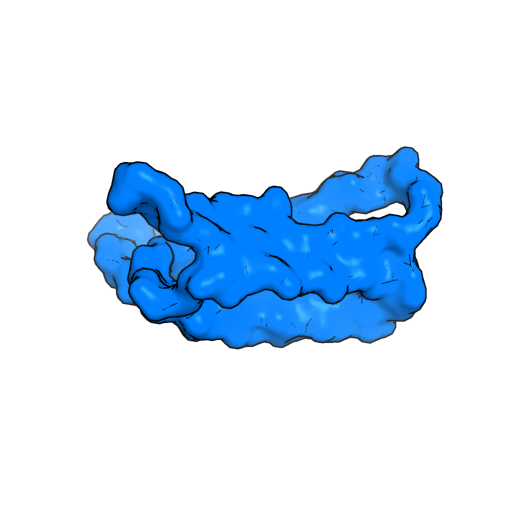ATOM 714 C CA . ILE A 1 89 ? -8.122 -2.859 -3.748 1.00 97.19 89 ILE A CA 1
ATOM 715 C C . ILE A 1 89 ? -6.687 -2.527 -4.148 1.00 97.19 89 ILE A C 1
ATOM 717 O O . ILE A 1 89 ? -6.224 -1.418 -3.885 1.00 97.19 89 ILE A O 1
ATOM 721 N N . VAL A 1 90 ? -6.012 -3.491 -4.773 1.00 94.75 90 VAL A N 1
ATOM 722 C CA . VAL A 1 90 ? -4.651 -3.39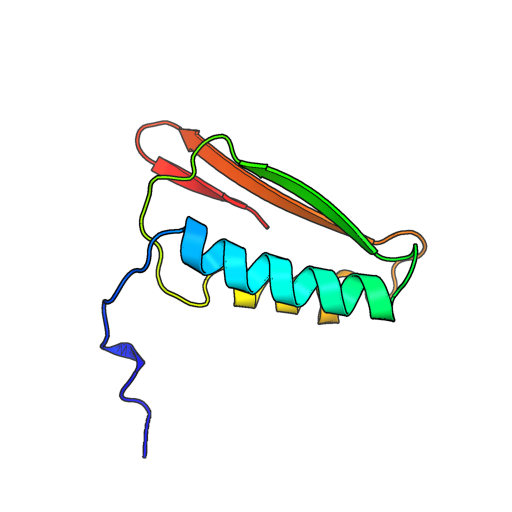5 -5.322 1.00 94.75 90 VAL A CA 1
ATOM 723 C C . VAL A 1 90 ? -4.673 -3.883 -6.764 1.00 94.75 90 VAL A C 1
ATOM 725 O O . VAL A 1 90 ? -5.380 -4.890 -7.007 1.00 94.75 90 VAL A O 1
#